Protein AF-A0A7V6DCT2-F1 (afdb_monomer_lite)

Radius of gyration: 13.92 Å; chains: 1; bounding box: 35×31×34 Å

pLDDT: mean 95.19, std 6.76, range [53.66, 98.81]

Structure (mmCIF, N/CA/C/O backbone):
data_AF-A0A7V6DCT2-F1
#
_entry.id   AF-A0A7V6DCT2-F1
#
loop_
_atom_site.group_PDB
_atom_site.id
_atom_site.type_symbol
_atom_site.label_atom_id
_atom_site.label_alt_id
_atom_site.label_comp_id
_atom_site.label_asym_id
_atom_site.label_entity_id
_atom_site.label_seq_id
_atom_site.pdbx_PDB_ins_code
_atom_site.Cartn_x
_atom_site.Cartn_y
_atom_site.Cartn_z
_atom_site.occupancy
_atom_site.B_iso_or_equiv
_atom_site.auth_seq_id
_atom_site.auth_comp_id
_atom_site.auth_asym_id
_atom_site.auth_atom_id
_atom_site.pdbx_PDB_model_num
ATOM 1 N N . MET A 1 1 ? -7.047 -21.306 -1.860 1.00 53.66 1 MET A N 1
ATOM 2 C CA . MET A 1 1 ? -6.997 -20.450 -3.066 1.00 53.66 1 MET A CA 1
ATOM 3 C C . MET A 1 1 ? -7.349 -19.044 -2.619 1.00 53.66 1 MET A C 1
ATOM 5 O O . MET A 1 1 ? -8.370 -18.901 -1.958 1.00 53.66 1 MET A O 1
ATOM 9 N N . TRP A 1 2 ? -6.477 -18.062 -2.856 1.00 63.34 2 TRP A N 1
ATOM 10 C CA . TRP A 1 2 ? -6.759 -16.657 -2.540 1.00 63.34 2 TRP A CA 1
ATOM 11 C C . TRP A 1 2 ? -8.021 -16.238 -3.304 1.00 63.34 2 TRP A C 1
ATOM 13 O O . TRP A 1 2 ? -8.109 -16.481 -4.504 1.00 63.34 2 TRP A O 1
ATOM 23 N N . ARG A 1 3 ? -9.028 -15.715 -2.603 1.00 74.06 3 ARG A N 1
ATOM 24 C CA . ARG A 1 3 ? -10.297 -15.290 -3.203 1.00 74.06 3 ARG A CA 1
ATOM 25 C C . ARG A 1 3 ? -10.494 -13.819 -2.875 1.00 74.06 3 ARG A C 1
ATOM 27 O O . ARG A 1 3 ? -10.897 -13.493 -1.766 1.00 74.06 3 ARG A O 1
ATOM 34 N N . TYR A 1 4 ? -10.184 -12.965 -3.836 1.00 87.62 4 TYR A N 1
ATOM 35 C CA . TYR A 1 4 ? -10.599 -11.569 -3.852 1.00 87.62 4 TYR A CA 1
ATOM 36 C C . TYR A 1 4 ? -11.147 -11.259 -5.250 1.00 87.62 4 TYR A C 1
ATOM 38 O O . TYR A 1 4 ? -10.765 -11.913 -6.220 1.00 87.62 4 TYR A O 1
ATOM 46 N N . SER A 1 5 ? -12.068 -10.304 -5.352 1.00 94.31 5 SER A N 1
ATOM 47 C CA . SER A 1 5 ? -12.506 -9.739 -6.629 1.00 94.31 5 SER A CA 1
ATOM 48 C C . SER A 1 5 ? -11.582 -8.577 -7.002 1.00 94.31 5 SER A C 1
ATOM 50 O O . SER A 1 5 ? -11.557 -7.573 -6.279 1.00 94.31 5 SER A O 1
ATOM 52 N N . PRO A 1 6 ? -10.821 -8.678 -8.106 1.00 94.75 6 PRO A N 1
ATOM 53 C CA . PRO A 1 6 ? -9.991 -7.572 -8.572 1.00 94.75 6 PRO A CA 1
ATOM 54 C C . PRO A 1 6 ? -10.822 -6.364 -9.030 1.00 94.75 6 PRO A C 1
ATOM 56 O O . PRO A 1 6 ? -10.384 -5.222 -8.898 1.00 94.75 6 PRO A O 1
ATOM 59 N N . GLU A 1 7 ? -12.055 -6.574 -9.494 1.00 96.62 7 GLU A N 1
ATOM 60 C CA . GLU A 1 7 ? -12.983 -5.499 -9.854 1.00 96.62 7 GLU A CA 1
ATOM 61 C C . GLU A 1 7 ? -13.358 -4.652 -8.638 1.00 96.62 7 GLU A C 1
ATOM 63 O O . GLU A 1 7 ? -13.408 -3.427 -8.739 1.00 96.62 7 GLU A O 1
ATOM 68 N N . GLN A 1 8 ? -13.566 -5.276 -7.473 1.00 97.31 8 GLN A N 1
ATOM 69 C CA . GLN A 1 8 ? -13.812 -4.541 -6.231 1.00 97.31 8 GLN A CA 1
ATOM 70 C C . GLN A 1 8 ? -12.603 -3.697 -5.815 1.00 97.31 8 GLN A C 1
ATOM 72 O O . GLN A 1 8 ? -12.793 -2.601 -5.291 1.00 97.31 8 GLN A O 1
ATOM 77 N N . LEU A 1 9 ? -11.373 -4.156 -6.083 1.00 96.88 9 LEU A N 1
ATOM 78 C CA . LEU A 1 9 ? -10.175 -3.348 -5.829 1.00 96.88 9 LEU A CA 1
ATOM 79 C C . LEU A 1 9 ? -10.139 -2.108 -6.727 1.00 96.88 9 LEU A C 1
ATOM 81 O O . LEU A 1 9 ? -9.854 -1.014 -6.247 1.00 96.88 9 LEU A O 1
ATOM 85 N N . LEU A 1 10 ? -10.465 -2.262 -8.014 1.00 97.69 10 LEU A N 1
ATOM 86 C CA . LEU A 1 10 ? -10.541 -1.143 -8.957 1.00 97.69 10 LEU A CA 1
ATOM 87 C C . LEU A 1 10 ? -11.637 -0.141 -8.569 1.00 97.69 10 LEU A C 1
ATOM 89 O O . LEU A 1 10 ? -11.396 1.062 -8.567 1.00 97.69 10 LEU A O 1
ATOM 93 N N . GLN A 1 11 ? -12.816 -0.631 -8.179 1.00 98.06 11 GLN A N 1
ATOM 94 C CA . GLN A 1 11 ? -13.911 0.219 -7.702 1.00 98.06 11 GLN A CA 1
ATOM 95 C C . GLN A 1 11 ? -13.535 0.968 -6.422 1.00 98.06 11 GLN A C 1
ATOM 97 O O . GLN A 1 11 ? -13.845 2.149 -6.286 1.00 98.06 11 GLN A O 1
ATOM 102 N N . ALA A 1 12 ? -12.860 0.303 -5.482 1.00 97.56 12 ALA A N 1
ATOM 103 C CA . ALA A 1 12 ? -12.332 0.944 -4.283 1.00 97.56 12 ALA A CA 1
ATOM 104 C C . ALA A 1 12 ? -11.310 2.032 -4.623 1.00 97.56 12 ALA A C 1
ATOM 106 O O . ALA A 1 12 ? -11.346 3.105 -4.021 1.00 97.56 12 ALA A O 1
ATOM 107 N N . ALA A 1 13 ? -10.444 1.780 -5.607 1.00 98.12 13 ALA A N 1
ATOM 108 C CA . ALA A 1 13 ? -9.431 2.735 -6.022 1.00 98.12 13 ALA A CA 1
ATOM 109 C C . ALA A 1 13 ? -10.029 4.051 -6.534 1.00 98.12 13 ALA A C 1
ATOM 111 O O . ALA A 1 13 ? -9.629 5.139 -6.107 1.00 98.12 13 ALA A O 1
ATOM 112 N N . GLU A 1 14 ? -11.038 3.942 -7.393 1.00 98.19 14 GLU A N 1
ATOM 113 C CA . GLU A 1 14 ? -11.780 5.091 -7.898 1.00 98.19 14 GLU A CA 1
ATOM 114 C C . GLU A 1 14 ? -12.590 5.760 -6.778 1.00 98.19 14 GLU A C 1
ATOM 116 O O . GLU A 1 14 ? -12.494 6.970 -6.574 1.00 98.19 14 GLU A O 1
ATOM 121 N N . ARG A 1 15 ? -13.334 4.975 -5.988 1.00 98.12 15 ARG A N 1
ATOM 122 C CA . ARG A 1 15 ? -14.232 5.486 -4.943 1.00 98.12 15 ARG A CA 1
ATOM 123 C C . ARG A 1 15 ? -13.506 6.233 -3.827 1.00 98.12 15 ARG A C 1
ATOM 125 O O . ARG A 1 15 ? -14.028 7.234 -3.341 1.00 98.12 15 ARG A O 1
ATOM 132 N N . TRP A 1 16 ? -12.383 5.710 -3.344 1.00 98.12 16 TRP A N 1
ATOM 133 C CA . TRP A 1 16 ? -11.717 6.243 -2.150 1.00 98.12 16 TRP A CA 1
ATOM 134 C C . TRP A 1 16 ? -10.577 7.200 -2.464 1.00 98.12 16 TRP A C 1
ATOM 136 O O . TRP A 1 16 ? -10.272 8.049 -1.628 1.00 98.12 16 TRP A O 1
ATOM 146 N N . TRP A 1 17 ? -9.970 7.097 -3.646 1.00 98.38 17 TRP A N 1
ATOM 147 C CA . TRP A 1 17 ? -8.795 7.900 -3.991 1.00 98.38 17 TRP A CA 1
ATOM 148 C C . TRP A 1 17 ? -8.909 8.618 -5.335 1.00 98.38 17 TRP A C 1
ATOM 150 O O . TRP A 1 17 ? -7.953 9.280 -5.735 1.00 98.38 17 TRP A O 1
ATOM 160 N N . GLY A 1 18 ? -10.040 8.503 -6.043 1.00 98.12 18 GLY A N 1
ATOM 161 C CA . GLY A 1 18 ? -10.200 9.084 -7.380 1.00 98.12 18 GLY A CA 1
ATOM 162 C C . GLY A 1 18 ? -9.157 8.566 -8.371 1.00 98.12 18 GLY A C 1
ATOM 163 O O . GLY A 1 18 ? -8.822 9.253 -9.336 1.00 98.12 18 GLY A O 1
ATOM 164 N N . TRP A 1 19 ? -8.581 7.391 -8.105 1.00 98.31 19 TRP A N 1
ATOM 165 C CA . TRP A 1 19 ? -7.447 6.873 -8.853 1.00 98.31 19 TRP A CA 1
ATOM 166 C C . TRP A 1 19 ? -7.916 5.892 -9.919 1.00 98.31 19 TRP A C 1
ATOM 168 O O . TRP A 1 19 ? -8.637 4.939 -9.628 1.00 98.31 19 TRP A O 1
ATOM 178 N N . THR A 1 20 ? -7.474 6.111 -11.157 1.00 97.81 20 THR A N 1
ATOM 179 C CA . THR A 1 20 ? -7.767 5.234 -12.295 1.00 97.81 20 THR A CA 1
ATOM 180 C C . THR A 1 20 ? -6.460 4.704 -12.884 1.00 97.81 20 THR A C 1
ATOM 182 O O . THR A 1 20 ? -5.606 5.511 -13.268 1.00 97.81 20 THR A O 1
ATOM 185 N N . PRO A 1 21 ? -6.279 3.376 -12.996 1.00 97.69 21 PRO A N 1
ATOM 186 C CA . PRO A 1 21 ? -5.083 2.808 -13.603 1.00 97.69 21 PRO A CA 1
ATOM 187 C C . PRO A 1 21 ? -5.044 3.068 -15.109 1.00 97.69 21 PRO A C 1
ATOM 189 O O . PRO A 1 21 ? -6.062 2.982 -15.799 1.00 97.69 21 PRO A O 1
ATOM 192 N N . HIS A 1 22 ? -3.847 3.264 -15.659 1.00 97.44 22 HIS A N 1
ATOM 193 C CA . HIS A 1 22 ? -3.663 3.173 -17.111 1.00 97.44 22 HIS A CA 1
ATOM 194 C C . HIS A 1 22 ? -3.803 1.706 -17.589 1.00 97.44 22 HIS A C 1
ATOM 196 O O . HIS A 1 22 ? -3.719 0.789 -16.766 1.00 97.44 22 HIS A O 1
ATOM 202 N N . PRO A 1 23 ? -3.921 1.424 -18.904 1.00 97.50 23 PRO A N 1
ATOM 203 C CA . PRO A 1 23 ? -4.259 0.085 -19.409 1.00 97.50 23 PRO A CA 1
ATOM 204 C C . PRO A 1 23 ? -3.418 -1.066 -18.831 1.00 97.50 23 PRO A C 1
ATOM 206 O O . PRO A 1 23 ? -3.971 -1.982 -18.234 1.00 97.50 23 PRO A O 1
ATOM 209 N N . ALA A 1 24 ? -2.084 -0.968 -18.868 1.00 95.88 24 ALA A N 1
ATOM 210 C CA . ALA A 1 24 ? -1.225 -2.026 -18.321 1.00 95.88 24 ALA A CA 1
ATOM 211 C C . ALA A 1 24 ? -1.295 -2.190 -16.780 1.00 95.88 24 ALA A C 1
ATOM 213 O O . ALA A 1 24 ? -1.110 -3.292 -16.274 1.00 95.88 24 ALA A O 1
ATOM 214 N N . GLN A 1 25 ? -1.582 -1.132 -16.009 1.00 97.25 25 GLN A N 1
ATOM 215 C CA . GLN A 1 25 ? -1.848 -1.257 -14.565 1.00 97.25 25 GLN A CA 1
ATOM 216 C C . GLN A 1 25 ? -3.194 -1.937 -14.315 1.00 97.25 25 GLN A C 1
ATOM 218 O O . GLN A 1 25 ? -3.338 -2.698 -13.363 1.00 97.25 25 GLN A O 1
ATOM 223 N N . ARG A 1 26 ? -4.179 -1.681 -15.178 1.00 97.38 26 ARG A N 1
ATOM 224 C CA . ARG A 1 26 ? -5.488 -2.320 -15.097 1.00 97.38 26 ARG A CA 1
ATOM 225 C C . ARG A 1 26 ? -5.386 -3.815 -15.393 1.00 97.38 26 ARG A C 1
ATOM 227 O O . ARG A 1 26 ? -5.971 -4.606 -14.665 1.00 97.38 26 ARG A O 1
ATOM 234 N N . GLU A 1 27 ? -4.626 -4.193 -16.420 1.00 95.81 27 GLU A N 1
ATOM 235 C CA . GLU A 1 27 ? -4.290 -5.595 -16.708 1.00 95.81 27 GLU A CA 1
ATOM 236 C C . GLU A 1 27 ? -3.595 -6.250 -15.514 1.00 95.81 27 GLU A C 1
ATOM 238 O O . GLU A 1 27 ? -4.015 -7.322 -15.087 1.00 95.81 27 GLU A O 1
ATOM 243 N N . TRP A 1 28 ? -2.609 -5.567 -14.913 1.00 95.00 28 TRP A N 1
ATOM 244 C CA . TRP A 1 28 ? -1.989 -6.022 -13.671 1.00 95.00 28 TRP A CA 1
ATOM 245 C C . TRP A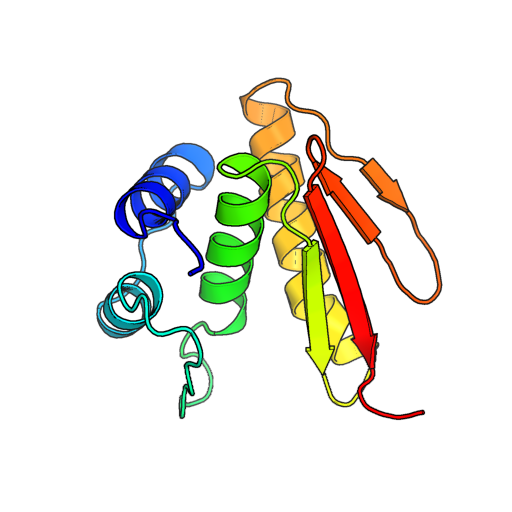 1 28 ? -3.035 -6.264 -12.583 1.00 95.00 28 TRP A C 1
ATOM 247 O O . TRP A 1 28 ? -3.086 -7.361 -12.051 1.00 95.00 28 TRP A O 1
ATOM 257 N N . MET A 1 29 ? -3.875 -5.290 -12.236 1.00 95.25 29 MET A N 1
ATOM 258 C CA . MET A 1 29 ? -4.804 -5.423 -11.104 1.00 95.25 29 MET A CA 1
ATOM 259 C C . MET A 1 29 ? -5.911 -6.457 -11.343 1.00 95.25 29 MET A C 1
ATOM 261 O O . MET A 1 29 ? -6.389 -7.052 -10.382 1.00 95.25 29 MET A O 1
ATOM 265 N N . LEU A 1 30 ? -6.306 -6.689 -12.599 1.00 95.38 30 LEU A N 1
ATOM 266 C CA . LEU A 1 30 ? -7.266 -7.737 -12.955 1.00 95.38 30 LEU A CA 1
ATOM 267 C C . LEU A 1 30 ? -6.691 -9.150 -12.936 1.00 95.38 30 LEU A C 1
ATOM 269 O O . LEU A 1 30 ? -7.453 -10.111 -12.845 1.00 95.38 30 LEU A O 1
ATOM 273 N N . ASP A 1 31 ? -5.375 -9.295 -13.039 1.00 94.06 31 ASP A N 1
ATOM 274 C CA . ASP A 1 31 ? -4.745 -10.604 -13.007 1.00 94.06 31 ASP A CA 1
ATOM 275 C C . ASP A 1 31 ? -4.828 -11.215 -11.595 1.00 94.06 31 ASP A C 1
ATOM 277 O O . ASP A 1 31 ? -4.245 -10.695 -10.636 1.00 94.06 31 ASP A O 1
ATOM 281 N N . THR A 1 32 ? -5.547 -12.338 -11.494 1.00 92.06 32 THR A N 1
ATOM 282 C CA . THR A 1 32 ? -5.777 -13.111 -10.266 1.00 92.06 32 THR A CA 1
ATOM 283 C C . THR A 1 32 ? -4.810 -14.282 -10.081 1.00 92.06 32 THR A C 1
ATOM 285 O O . THR A 1 32 ? -5.021 -15.116 -9.193 1.00 92.06 32 THR A O 1
ATOM 288 N N . HIS A 1 33 ? -3.775 -14.419 -10.915 1.00 93.00 33 HIS A N 1
ATOM 289 C CA . HIS A 1 33 ? -2.767 -15.454 -10.706 1.00 93.00 33 HIS A CA 1
ATOM 290 C C . HIS A 1 33 ? -2.046 -15.234 -9.363 1.00 93.00 33 HIS A C 1
ATOM 292 O O . HIS A 1 33 ? -1.742 -14.101 -8.987 1.00 93.00 33 HIS A O 1
ATOM 298 N N . PRO A 1 34 ? -1.732 -16.311 -8.620 1.00 89.88 34 PRO A N 1
ATOM 299 C CA . PRO A 1 34 ? -1.149 -16.203 -7.281 1.00 89.88 34 PRO A CA 1
ATOM 300 C C . PRO A 1 34 ? 0.283 -15.652 -7.281 1.00 89.88 34 PRO A C 1
ATOM 302 O O . PRO A 1 34 ? 0.772 -15.214 -6.243 1.00 89.88 34 PRO A O 1
ATOM 305 N N . VAL A 1 35 ? 0.966 -15.705 -8.426 1.00 94.25 35 VAL A N 1
ATOM 306 C CA . VAL A 1 35 ? 2.316 -15.177 -8.617 1.00 94.25 35 VAL A CA 1
ATOM 307 C C . VAL A 1 35 ? 2.316 -14.355 -9.895 1.00 94.25 35 VAL A C 1
ATOM 309 O O . VAL A 1 35 ? 1.986 -14.868 -10.961 1.00 94.25 35 VAL A O 1
ATOM 312 N N . LYS A 1 36 ? 2.709 -13.088 -9.774 1.00 93.69 36 LYS A N 1
ATOM 313 C CA . LYS A 1 36 ? 2.741 -12.117 -10.869 1.00 93.69 36 LYS A CA 1
ATOM 314 C C . LYS A 1 36 ? 4.118 -11.477 -10.933 1.00 93.69 36 LYS A C 1
ATOM 316 O O . LYS A 1 36 ? 4.689 -11.122 -9.902 1.00 93.69 36 LYS A O 1
ATOM 321 N N . VAL A 1 37 ? 4.648 -11.318 -12.143 1.00 95.56 37 VAL A N 1
ATOM 322 C CA . VAL A 1 37 ? 5.958 -10.700 -12.381 1.00 95.56 37 VAL A CA 1
ATOM 323 C C . VAL A 1 37 ? 5.796 -9.571 -13.387 1.00 95.56 37 VAL A C 1
ATOM 325 O O . VAL A 1 37 ? 5.374 -9.789 -14.517 1.00 95.56 37 VAL A O 1
ATOM 328 N N . ALA A 1 38 ? 6.155 -8.360 -12.971 1.00 92.31 38 ALA A N 1
ATOM 329 C CA . ALA A 1 38 ? 6.072 -7.158 -13.791 1.00 92.31 38 ALA A CA 1
ATOM 330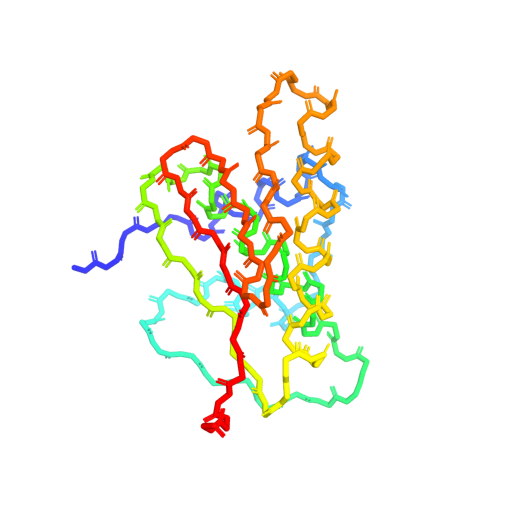 C C . ALA A 1 38 ? 7.472 -6.692 -14.222 1.00 92.31 38 ALA A C 1
ATOM 332 O O . ALA A 1 38 ? 8.258 -6.198 -13.411 1.00 92.31 38 ALA A O 1
ATOM 333 N N . ALA A 1 39 ? 7.769 -6.796 -15.519 1.00 94.50 39 ALA A N 1
ATOM 334 C CA . ALA A 1 39 ? 8.972 -6.237 -16.135 1.00 94.50 39 ALA A CA 1
ATOM 335 C C . ALA A 1 39 ? 8.664 -4.853 -16.730 1.00 94.50 39 ALA A C 1
ATOM 337 O O . ALA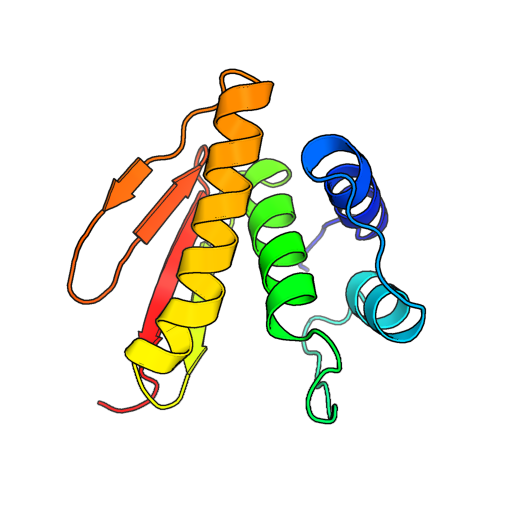 A 1 39 ? 8.388 -4.711 -17.919 1.00 94.50 39 ALA A O 1
ATOM 338 N N . CYS A 1 40 ? 8.669 -3.815 -15.888 1.00 93.38 40 CYS A N 1
ATOM 339 C CA . CYS A 1 40 ? 8.207 -2.479 -16.283 1.00 93.38 40 CYS A CA 1
ATOM 340 C C . CYS A 1 40 ? 9.288 -1.403 -16.132 1.00 93.38 40 CYS A C 1
ATOM 342 O O . CYS A 1 40 ? 10.005 -1.354 -15.126 1.00 93.38 40 CYS A O 1
ATOM 344 N N . GLY A 1 41 ? 9.323 -0.459 -17.076 1.00 94.62 41 GLY A N 1
ATOM 345 C CA . GLY A 1 41 ? 10.266 0.661 -17.090 1.00 94.62 41 GLY A CA 1
ATOM 346 C C . GLY A 1 41 ? 10.099 1.676 -15.948 1.00 94.62 41 GLY A C 1
ATOM 347 O O . GLY A 1 41 ? 9.199 1.599 -15.099 1.00 94.62 41 GLY A O 1
ATOM 348 N N . ARG A 1 42 ? 10.996 2.669 -15.916 1.00 94.62 42 ARG A N 1
ATOM 349 C CA . ARG A 1 42 ? 10.861 3.849 -15.041 1.00 94.62 42 ARG A CA 1
ATOM 350 C C . ARG A 1 42 ? 9.588 4.618 -15.413 1.00 94.62 42 ARG A C 1
ATOM 352 O O . ARG A 1 42 ? 9.232 4.669 -16.582 1.00 94.62 42 ARG A O 1
ATOM 359 N N . ARG A 1 43 ? 8.938 5.243 -14.423 1.00 93.88 43 ARG A N 1
ATOM 360 C CA . ARG A 1 43 ? 7.690 6.027 -14.582 1.00 93.88 43 ARG A CA 1
ATOM 361 C C . ARG A 1 43 ? 6.448 5.237 -15.024 1.00 93.88 43 ARG A C 1
ATOM 363 O O . ARG A 1 43 ? 5.427 5.840 -15.301 1.00 93.88 43 ARG A O 1
ATOM 370 N N . TRP A 1 44 ? 6.492 3.905 -14.982 1.00 96.75 44 TRP A N 1
ATOM 371 C CA . TRP A 1 44 ? 5.304 3.065 -15.192 1.00 96.75 44 TRP A CA 1
ATOM 372 C C . TRP A 1 44 ? 4.251 3.190 -14.070 1.00 96.75 44 TRP A C 1
ATOM 374 O O . TRP A 1 44 ? 3.118 2.782 -14.241 1.00 96.75 44 TRP A O 1
ATOM 384 N N . GLY A 1 45 ? 4.601 3.724 -12.892 1.00 96.25 45 GLY A N 1
ATOM 385 C CA . GLY A 1 45 ? 3.656 3.836 -11.768 1.00 96.25 45 GLY A CA 1
ATOM 386 C C . GLY A 1 45 ? 3.503 2.555 -10.934 1.00 96.25 45 GLY A C 1
ATOM 387 O O . GLY A 1 45 ? 2.443 2.298 -10.371 1.00 96.25 45 GLY A O 1
ATOM 388 N N . LYS A 1 46 ? 4.576 1.754 -10.829 1.00 95.75 46 LYS A N 1
ATOM 389 C CA . LYS A 1 46 ? 4.599 0.500 -10.047 1.00 95.75 46 LYS A CA 1
ATOM 390 C C . LYS A 1 46 ? 4.250 0.738 -8.578 1.00 95.75 46 LYS A C 1
ATOM 392 O O . LYS A 1 46 ? 3.413 0.047 -8.023 1.00 95.75 46 LYS A O 1
ATOM 397 N N . THR A 1 47 ? 4.888 1.737 -7.969 1.00 96.75 47 THR A N 1
ATOM 398 C CA . THR A 1 47 ? 4.662 2.085 -6.563 1.00 96.75 47 THR A CA 1
ATOM 399 C C . THR A 1 47 ? 3.213 2.481 -6.314 1.00 96.75 47 THR A C 1
ATOM 401 O O . THR A 1 47 ? 2.619 1.997 -5.363 1.00 96.75 47 THR A O 1
ATOM 404 N N . GLU A 1 48 ? 2.647 3.323 -7.182 1.00 97.69 48 GLU A N 1
ATOM 405 C CA . GLU A 1 48 ? 1.289 3.840 -7.007 1.00 97.69 48 GLU A CA 1
ATOM 406 C C . GLU A 1 48 ? 0.245 2.728 -7.136 1.00 97.69 48 GLU A C 1
ATOM 408 O O . GLU A 1 48 ? -0.552 2.523 -6.226 1.00 97.69 48 GLU A O 1
ATOM 413 N N . SER A 1 49 ? 0.301 1.958 -8.227 1.00 97.19 49 SER A N 1
ATOM 414 C CA . SER A 1 49 ? -0.632 0.847 -8.460 1.00 97.19 49 SER A CA 1
ATOM 415 C C . SER A 1 49 ? -0.578 -0.211 -7.355 1.00 97.19 49 SER A C 1
ATOM 417 O O . SER A 1 49 ? -1.624 -0.643 -6.876 1.00 97.19 49 SER A O 1
ATOM 419 N N . LEU A 1 50 ? 0.620 -0.579 -6.886 1.00 97.56 50 LEU A N 1
ATOM 420 C CA . LEU A 1 50 ? 0.761 -1.526 -5.779 1.00 97.56 50 LEU A CA 1
ATOM 421 C C . LEU A 1 50 ? 0.306 -0.945 -4.437 1.00 97.56 50 LEU A C 1
ATOM 423 O O . LEU A 1 50 ? -0.244 -1.688 -3.630 1.00 97.56 50 LEU A O 1
ATOM 427 N N . ALA A 1 51 ? 0.516 0.347 -4.170 1.00 98.62 51 ALA A N 1
ATOM 428 C CA . ALA A 1 51 ? 0.038 0.977 -2.938 1.00 98.62 51 ALA A CA 1
ATOM 429 C C . ALA A 1 51 ? -1.498 1.003 -2.884 1.00 98.62 51 ALA A C 1
ATOM 431 O O . ALA A 1 51 ? -2.082 0.665 -1.854 1.00 98.62 51 ALA A O 1
ATOM 432 N N . VAL A 1 52 ? -2.145 1.322 -4.009 1.00 98.62 52 VAL A N 1
ATOM 433 C CA . VAL A 1 52 ? -3.605 1.269 -4.172 1.00 98.62 52 VAL A CA 1
ATOM 434 C C . VAL A 1 52 ? -4.132 -0.151 -3.967 1.00 98.62 52 VAL A C 1
ATOM 436 O O . VAL A 1 52 ? -5.043 -0.352 -3.166 1.00 98.62 52 VAL A O 1
ATOM 439 N N . GLU A 1 53 ? -3.540 -1.143 -4.638 1.00 97.44 53 GLU A N 1
ATOM 440 C CA . GLU A 1 53 ? -3.920 -2.555 -4.498 1.00 97.44 53 GLU A CA 1
ATOM 441 C C . GLU A 1 53 ? -3.751 -3.036 -3.044 1.00 97.44 53 GLU A C 1
ATOM 443 O O . GLU A 1 53 ? -4.677 -3.608 -2.468 1.00 97.44 53 GLU A O 1
ATOM 448 N N . THR A 1 54 ? -2.615 -2.714 -2.413 1.00 98.12 54 THR A N 1
ATOM 449 C CA . THR A 1 54 ? -2.298 -3.075 -1.019 1.00 98.12 54 THR A CA 1
ATOM 450 C C . THR A 1 54 ? -3.300 -2.462 -0.037 1.00 98.12 54 THR A C 1
ATOM 452 O O . THR A 1 54 ? -3.801 -3.158 0.853 1.00 98.12 54 THR A O 1
ATOM 455 N N . ALA A 1 55 ? -3.611 -1.170 -0.188 1.00 98.44 55 ALA A N 1
ATOM 456 C CA . ALA A 1 55 ? -4.570 -0.468 0.660 1.00 98.44 55 ALA A CA 1
ATOM 457 C C . ALA A 1 55 ? -5.991 -1.022 0.476 1.00 98.44 55 ALA A C 1
ATOM 459 O O . ALA A 1 55 ? -6.657 -1.343 1.463 1.00 98.44 55 ALA A O 1
ATOM 460 N N . ALA A 1 56 ? -6.440 -1.194 -0.772 1.00 98.00 56 ALA A N 1
ATOM 461 C CA . ALA A 1 56 ? -7.772 -1.707 -1.080 1.00 98.00 56 ALA A CA 1
ATOM 462 C C . ALA A 1 56 ? -7.965 -3.130 -0.543 1.00 98.00 56 ALA A C 1
ATOM 464 O O . ALA A 1 56 ? -8.992 -3.410 0.075 1.00 98.00 56 ALA A O 1
ATOM 465 N N . LEU A 1 57 ? -6.963 -4.002 -0.699 1.00 97.12 57 LEU A N 1
ATOM 466 C CA . LEU A 1 57 ? -6.984 -5.352 -0.136 1.00 97.12 57 LEU A CA 1
ATOM 467 C C . LEU A 1 57 ? -7.123 -5.330 1.388 1.00 97.12 57 LEU A C 1
ATOM 469 O O . LEU A 1 57 ? -7.958 -6.049 1.930 1.00 97.12 57 LEU A O 1
ATOM 473 N N . ALA A 1 58 ? -6.343 -4.492 2.077 1.00 97.56 58 ALA A N 1
ATOM 474 C CA . ALA A 1 58 ? -6.380 -4.409 3.536 1.00 97.56 58 ALA A CA 1
ATOM 475 C C . ALA A 1 58 ? -7.743 -3.950 4.078 1.00 97.56 58 ALA A C 1
ATOM 477 O O . ALA A 1 58 ? -8.156 -4.429 5.135 1.00 97.56 58 ALA A O 1
ATOM 478 N N . ILE A 1 59 ? -8.424 -3.051 3.359 1.00 97.56 59 ILE A N 1
ATOM 479 C CA . ILE A 1 59 ? -9.745 -2.528 3.729 1.00 97.56 59 ILE A CA 1
ATOM 480 C C . ILE A 1 59 ? -10.856 -3.535 3.398 1.00 97.56 59 ILE A C 1
ATOM 482 O O . ILE A 1 59 ? -11.713 -3.798 4.237 1.00 97.56 59 ILE A O 1
ATOM 486 N N . LEU A 1 60 ? -10.868 -4.074 2.175 1.00 96.62 60 LEU A N 1
ATOM 487 C CA . LEU A 1 60 ? -11.973 -4.897 1.667 1.00 96.62 60 LEU A CA 1
ATOM 488 C C . LEU A 1 60 ? -11.951 -6.336 2.189 1.00 96.62 60 LEU A C 1
ATOM 490 O O . LEU A 1 60 ? -12.998 -6.980 2.235 1.00 96.62 60 LEU A O 1
ATOM 494 N N . TYR A 1 61 ? -10.780 -6.838 2.582 1.00 94.81 61 TYR A N 1
ATOM 495 C CA . TYR A 1 61 ? -10.595 -8.222 3.009 1.00 94.81 61 TYR A CA 1
ATOM 496 C C . TYR A 1 61 ? -9.917 -8.266 4.383 1.00 94.81 61 TYR A C 1
ATOM 498 O O . TYR A 1 61 ? -8.696 -8.404 4.464 1.00 94.81 61 TYR A O 1
ATOM 506 N N . PRO A 1 62 ? -10.685 -8.148 5.482 1.00 91.00 62 PRO A N 1
ATOM 507 C CA . PRO A 1 62 ? -10.136 -8.213 6.831 1.00 91.00 62 PRO A CA 1
ATOM 508 C C . PRO A 1 62 ? -9.329 -9.494 7.076 1.00 91.00 62 PRO A C 1
ATOM 510 O O . PRO A 1 62 ? -9.721 -10.588 6.667 1.00 91.00 62 PRO A O 1
ATOM 513 N N . GLY A 1 63 ? -8.196 -9.354 7.763 1.00 94.12 63 GLY A N 1
ATOM 514 C CA . GLY A 1 63 ? -7.326 -10.474 8.128 1.00 94.12 63 GLY A CA 1
ATOM 515 C C . GLY A 1 63 ? -6.200 -10.756 7.131 1.00 94.12 63 GLY A C 1
ATOM 516 O O . GLY A 1 63 ? -5.390 -11.658 7.371 1.00 94.12 63 GLY A O 1
ATOM 517 N N . VAL A 1 64 ? -6.090 -9.991 6.035 1.00 94.81 64 VAL A N 1
ATOM 518 C CA . VAL A 1 64 ? -4.954 -10.127 5.113 1.00 94.81 64 VAL A CA 1
ATOM 519 C C . VAL A 1 64 ? -3.660 -9.629 5.753 1.00 94.81 64 VAL A C 1
ATOM 521 O O . VAL A 1 64 ? -3.612 -8.598 6.424 1.00 94.81 64 VAL A O 1
ATOM 524 N N . ARG A 1 65 ? -2.572 -10.363 5.513 1.00 96.88 65 ARG A N 1
ATOM 525 C CA . ARG A 1 65 ? -1.222 -9.974 5.928 1.00 96.88 65 ARG A CA 1
ATOM 526 C C . ARG A 1 65 ? -0.366 -9.744 4.700 1.00 96.88 65 ARG A C 1
ATOM 528 O O . ARG A 1 65 ? -0.217 -10.643 3.876 1.00 96.88 65 ARG A O 1
ATOM 535 N N . GLN A 1 66 ? 0.196 -8.551 4.600 1.00 97.81 66 GLN A N 1
ATOM 536 C CA . GLN A 1 66 ? 0.954 -8.099 3.443 1.00 97.81 66 GLN A CA 1
ATOM 537 C C . GLN A 1 66 ? 2.357 -7.683 3.885 1.00 97.81 66 GLN A C 1
ATOM 539 O O . GLN A 1 66 ? 2.528 -6.958 4.869 1.00 97.81 66 GLN A O 1
ATOM 544 N N . VAL A 1 67 ? 3.374 -8.153 3.164 1.00 98.12 67 VAL A N 1
ATOM 545 C CA . VAL A 1 67 ? 4.772 -7.796 3.420 1.00 98.12 67 VAL A CA 1
ATOM 546 C C . VAL A 1 67 ? 5.338 -7.127 2.180 1.00 98.12 67 VAL A C 1
ATOM 548 O O . VAL A 1 67 ? 5.389 -7.721 1.108 1.00 98.12 67 VAL A O 1
ATOM 551 N N . ILE A 1 68 ? 5.790 -5.893 2.351 1.00 98.19 68 ILE A N 1
ATOM 552 C CA . ILE A 1 68 ? 6.498 -5.119 1.343 1.00 98.19 68 ILE A CA 1
ATOM 553 C C . ILE A 1 68 ? 7.983 -5.382 1.551 1.00 98.19 68 ILE A C 1
ATOM 555 O O . ILE A 1 68 ? 8.529 -5.087 2.617 1.00 98.19 68 ILE A O 1
ATOM 559 N N . VAL A 1 69 ? 8.631 -5.955 0.541 1.00 97.50 69 VAL A N 1
ATOM 560 C CA . VAL A 1 69 ? 10.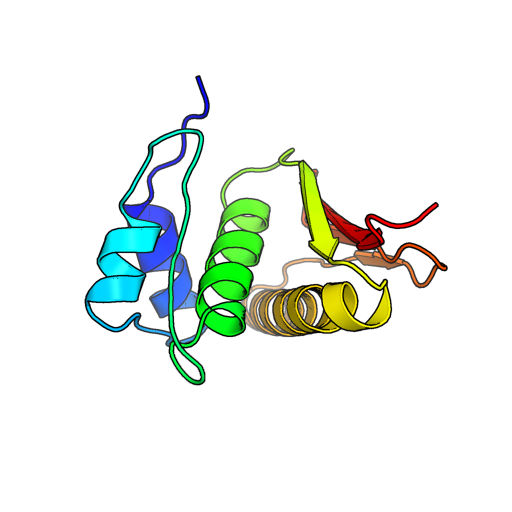045 -6.329 0.597 1.00 97.50 69 VAL A CA 1
ATOM 561 C C . VAL A 1 69 ? 10.803 -5.630 -0.521 1.00 97.50 69 VAL A C 1
ATOM 563 O O . VAL A 1 69 ? 10.361 -5.614 -1.667 1.00 97.50 69 VAL A O 1
ATOM 566 N N . ALA A 1 70 ? 11.964 -5.077 -0.187 1.00 96.44 70 ALA A N 1
ATOM 567 C CA . ALA A 1 70 ? 12.911 -4.505 -1.139 1.00 96.44 70 ALA A CA 1
ATOM 568 C C . ALA A 1 70 ? 14.355 -4.808 -0.690 1.00 96.44 70 ALA A C 1
ATOM 570 O O . ALA A 1 70 ? 14.546 -5.266 0.441 1.00 96.44 70 ALA A O 1
ATOM 571 N N . PRO A 1 71 ? 15.384 -4.576 -1.530 1.00 96.38 71 PRO A N 1
ATOM 572 C CA . PRO A 1 71 ? 16.776 -4.780 -1.124 1.00 96.38 71 PRO A CA 1
ATOM 573 C C . PRO A 1 71 ? 17.134 -4.054 0.179 1.00 96.38 71 PRO A C 1
ATOM 575 O O . PRO A 1 71 ? 17.705 -4.670 1.078 1.00 96.38 71 PRO A O 1
ATOM 578 N N . THR A 1 72 ? 16.724 -2.788 0.325 1.00 96.12 72 THR A N 1
ATOM 579 C CA . THR A 1 72 ? 16.871 -2.022 1.573 1.00 96.12 72 THR A CA 1
ATOM 580 C C . THR A 1 72 ? 15.523 -1.688 2.209 1.00 96.12 72 THR A C 1
ATOM 582 O O . THR A 1 72 ? 14.491 -1.614 1.538 1.00 96.12 72 THR A O 1
ATOM 585 N N . LEU A 1 73 ? 15.528 -1.445 3.524 1.00 95.56 73 LEU A N 1
ATOM 586 C CA . LEU A 1 73 ? 14.330 -1.011 4.243 1.00 95.56 73 LEU A CA 1
ATOM 587 C C . LEU A 1 73 ? 13.811 0.332 3.716 1.00 95.56 73 LEU A C 1
ATOM 589 O O . LEU A 1 73 ? 12.605 0.491 3.560 1.00 95.56 73 LEU A O 1
ATOM 593 N N . ASP A 1 74 ? 14.702 1.273 3.404 1.00 95.56 74 ASP A N 1
ATOM 594 C CA . ASP A 1 74 ? 14.303 2.585 2.887 1.00 95.56 74 ASP A CA 1
ATOM 595 C C . ASP A 1 74 ? 13.607 2.476 1.527 1.00 95.56 74 ASP A C 1
ATOM 597 O O . ASP A 1 74 ? 12.637 3.181 1.271 1.00 95.56 74 ASP A O 1
ATOM 601 N N . GLN A 1 75 ? 14.008 1.524 0.678 1.00 96.06 75 GLN A N 1
ATOM 602 C CA . GLN A 1 75 ? 13.285 1.240 -0.564 1.00 96.06 75 GLN A CA 1
ATOM 603 C C . GLN A 1 75 ? 11.894 0.651 -0.302 1.00 96.06 75 GLN A C 1
ATOM 605 O O . GLN A 1 75 ? 10.932 1.032 -0.968 1.00 96.06 75 GLN A O 1
ATOM 610 N N . ALA A 1 76 ? 11.764 -0.256 0.672 1.00 97.44 76 ALA A N 1
ATOM 611 C CA . ALA A 1 76 ? 10.470 -0.827 1.047 1.00 97.44 76 ALA A CA 1
ATOM 612 C C . ALA A 1 76 ? 9.537 0.232 1.662 1.00 97.44 76 ALA A C 1
ATOM 614 O O . ALA A 1 76 ? 8.322 0.190 1.449 1.00 97.44 76 ALA A O 1
ATOM 615 N N . ARG A 1 77 ? 10.101 1.210 2.386 1.00 97.00 77 ARG A N 1
ATOM 616 C CA . ARG A 1 77 ? 9.356 2.324 2.986 1.00 97.00 77 ARG A CA 1
ATOM 617 C C . ARG A 1 77 ? 8.630 3.178 1.956 1.00 97.00 77 ARG A C 1
ATOM 619 O O . ARG A 1 77 ? 7.517 3.585 2.243 1.00 97.00 77 ARG A O 1
ATOM 626 N N . ILE A 1 78 ? 9.164 3.343 0.744 1.00 97.75 78 ILE A N 1
ATOM 627 C CA . ILE A 1 78 ? 8.522 4.147 -0.312 1.00 97.75 78 ILE A CA 1
ATOM 628 C C . ILE A 1 78 ? 7.087 3.670 -0.603 1.00 97.75 78 ILE A C 1
ATOM 630 O O . ILE A 1 78 ? 6.153 4.467 -0.640 1.00 97.75 78 ILE A O 1
ATOM 634 N N . LEU A 1 79 ? 6.886 2.362 -0.801 1.00 98.25 79 LEU A N 1
ATOM 635 C CA . LEU A 1 79 ? 5.551 1.807 -1.066 1.00 98.25 79 LEU A CA 1
ATOM 636 C C . LEU A 1 79 ? 4.703 1.768 0.210 1.00 98.25 79 LEU A C 1
ATOM 638 O O . LEU A 1 79 ? 3.504 2.042 0.171 1.00 98.25 79 LEU A O 1
ATOM 642 N N . PHE A 1 80 ? 5.327 1.460 1.348 1.00 98.56 80 PHE A N 1
ATOM 643 C CA . PHE A 1 80 ? 4.656 1.407 2.644 1.00 98.56 80 PHE A CA 1
ATOM 644 C C . PHE A 1 80 ? 4.071 2.765 3.054 1.00 98.56 80 PHE A C 1
ATOM 646 O O . PHE A 1 80 ? 2.915 2.832 3.462 1.00 98.56 80 PHE A O 1
ATOM 653 N N . GLU A 1 81 ? 4.840 3.843 2.921 1.00 98.38 81 GLU A N 1
ATOM 654 C CA . GLU A 1 81 ? 4.415 5.209 3.234 1.00 98.38 81 GLU A CA 1
ATOM 655 C C . GLU A 1 81 ? 3.315 5.657 2.281 1.00 98.38 81 GLU A C 1
ATOM 657 O O . GLU A 1 81 ? 2.283 6.143 2.738 1.00 98.38 81 GLU A O 1
ATOM 662 N N . ARG A 1 82 ? 3.448 5.365 0.981 1.00 98.75 82 ARG A N 1
ATOM 663 C CA . ARG A 1 82 ? 2.372 5.655 0.028 1.00 98.75 82 ARG A CA 1
ATOM 664 C C . ARG A 1 82 ? 1.076 4.914 0.371 1.00 98.75 82 ARG A C 1
ATOM 666 O O . ARG A 1 82 ? -0.008 5.483 0.300 1.00 98.75 82 ARG A O 1
ATOM 673 N N . THR A 1 83 ? 1.181 3.659 0.804 1.00 98.81 83 THR A N 1
ATOM 674 C CA . THR A 1 83 ? 0.030 2.878 1.289 1.00 98.81 83 THR A CA 1
ATOM 675 C C . THR A 1 83 ? -0.566 3.502 2.554 1.00 98.81 83 THR A C 1
ATOM 677 O O . THR A 1 83 ? -1.785 3.588 2.682 1.00 98.81 83 THR A O 1
ATOM 680 N N . HIS A 1 84 ? 0.271 3.973 3.484 1.00 98.69 84 HIS A N 1
ATOM 681 C CA . HIS A 1 84 ? -0.174 4.662 4.695 1.00 98.69 84 HIS A CA 1
ATOM 682 C C . HIS A 1 84 ? -0.961 5.936 4.371 1.00 98.69 84 HIS A C 1
ATOM 684 O O . HIS A 1 84 ? -2.038 6.128 4.927 1.00 98.69 84 HIS A O 1
ATOM 690 N N . GLU A 1 85 ? -0.474 6.765 3.447 1.00 98.62 85 GLU A N 1
ATOM 691 C CA . GLU A 1 85 ? -1.166 7.978 2.995 1.00 98.62 85 GLU A CA 1
ATOM 692 C C . GLU A 1 85 ? -2.564 7.670 2.445 1.00 98.62 85 GLU A C 1
ATOM 694 O O . GLU A 1 85 ? -3.535 8.331 2.815 1.00 98.62 85 GLU A O 1
ATOM 699 N N . LEU A 1 86 ? -2.686 6.633 1.609 1.00 98.81 86 LEU A N 1
ATOM 700 C CA . LEU A 1 86 ? -3.970 6.189 1.060 1.00 98.81 86 LEU A CA 1
ATOM 701 C C . LEU A 1 86 ? -4.924 5.715 2.165 1.00 98.81 86 LEU A C 1
ATOM 703 O O . LEU A 1 86 ? -6.104 6.074 2.171 1.00 98.81 86 LEU A O 1
ATOM 707 N N . LEU A 1 87 ? -4.417 4.947 3.131 1.00 98.69 87 LEU A N 1
ATOM 708 C CA . LEU A 1 87 ? -5.207 4.487 4.271 1.00 98.69 87 LEU A CA 1
ATOM 709 C C . LEU A 1 87 ? -5.655 5.649 5.169 1.00 98.69 87 LEU A C 1
ATOM 711 O O . LEU A 1 87 ? -6.802 5.655 5.610 1.00 98.69 87 LEU A O 1
ATOM 715 N N . LEU A 1 88 ? -4.801 6.648 5.410 1.00 98.56 88 LEU A N 1
ATOM 716 C CA . LEU A 1 88 ? -5.171 7.852 6.161 1.00 98.56 88 LEU A CA 1
ATOM 717 C C . LEU A 1 88 ? -6.240 8.671 5.431 1.00 98.56 88 LEU A C 1
ATOM 719 O O . LEU A 1 88 ? -7.197 9.114 6.064 1.00 98.56 88 LEU A O 1
ATOM 723 N N . ALA A 1 89 ? -6.117 8.834 4.111 1.00 98.50 89 ALA A N 1
ATOM 724 C CA . ALA A 1 89 ? -7.126 9.514 3.301 1.00 98.50 89 ALA A CA 1
ATOM 725 C C . ALA A 1 89 ? -8.485 8.796 3.375 1.00 98.50 89 ALA A C 1
ATOM 727 O O . ALA A 1 89 ? -9.514 9.426 3.623 1.00 98.50 89 ALA A O 1
ATOM 728 N N . TRP A 1 90 ? -8.483 7.465 3.247 1.00 98.56 90 TRP A N 1
ATOM 729 C CA . TRP A 1 90 ? -9.685 6.646 3.407 1.00 98.56 90 TRP A CA 1
ATOM 730 C C . TRP A 1 90 ? -10.291 6.778 4.811 1.00 98.56 90 TRP A C 1
ATOM 732 O O . TRP A 1 90 ? -11.500 6.974 4.944 1.00 98.56 90 TRP A O 1
ATOM 742 N N . ALA A 1 91 ? -9.467 6.708 5.858 1.00 98.06 91 ALA A N 1
ATOM 743 C CA . ALA A 1 91 ? -9.909 6.839 7.243 1.00 98.06 91 ALA A CA 1
ATOM 744 C C . ALA A 1 91 ? -10.560 8.202 7.501 1.00 98.06 91 ALA A C 1
ATOM 746 O O . ALA A 1 91 ? -11.653 8.262 8.064 1.00 98.06 91 ALA A O 1
ATOM 747 N N . GLY A 1 92 ? -9.945 9.282 7.011 1.00 97.94 92 GLY A N 1
ATOM 748 C CA . GLY A 1 92 ? -10.496 10.633 7.106 1.00 97.94 92 GLY A CA 1
ATOM 749 C C . GLY A 1 92 ? -11.843 10.788 6.393 1.00 97.94 92 GLY A C 1
ATOM 750 O O . GLY A 1 92 ? -12.725 11.469 6.906 1.00 97.94 92 GLY A O 1
ATOM 751 N N . ALA A 1 93 ? -12.033 10.123 5.250 1.00 97.25 93 ALA A N 1
ATOM 752 C CA . ALA A 1 93 ? -13.275 10.195 4.476 1.00 97.25 93 ALA A CA 1
ATOM 753 C C . ALA A 1 93 ? -14.408 9.300 5.014 1.00 97.25 93 ALA A C 1
ATOM 755 O O . ALA A 1 93 ? -15.579 9.567 4.749 1.00 97.25 93 ALA A O 1
ATOM 756 N N . THR A 1 94 ? -14.083 8.221 5.730 1.00 97.31 94 THR A N 1
ATOM 757 C CA . THR A 1 94 ? -15.056 7.179 6.116 1.00 97.31 94 THR A CA 1
ATOM 758 C C . THR A 1 94 ? -15.274 7.043 7.621 1.00 97.31 94 THR A C 1
ATOM 760 O O . THR A 1 94 ? -16.187 6.332 8.036 1.00 97.31 94 THR A O 1
ATOM 763 N N . GLY A 1 95 ? -14.442 7.683 8.446 1.00 96.62 95 GLY A N 1
ATOM 764 C CA . GLY A 1 95 ? -14.387 7.425 9.888 1.00 96.62 95 GLY A CA 1
ATOM 765 C C . GLY A 1 95 ? -13.707 6.097 10.244 1.00 96.62 95 GLY A C 1
ATOM 766 O O . GLY A 1 95 ? -13.789 5.653 11.390 1.00 96.62 95 GLY A O 1
ATOM 767 N N . GLY A 1 96 ? -13.050 5.446 9.276 1.00 95.62 96 GLY A N 1
ATOM 768 C CA . GLY A 1 96 ? -12.251 4.244 9.497 1.00 95.62 96 GLY A CA 1
ATOM 769 C C . GLY A 1 96 ? -11.065 4.490 10.434 1.00 95.62 96 GLY A C 1
ATOM 770 O O . GLY A 1 96 ? -10.649 5.622 10.669 1.00 95.62 96 GLY A O 1
ATOM 771 N N . GLN A 1 97 ? -10.494 3.412 10.973 1.00 96.38 97 GLN A N 1
ATOM 772 C CA . GLN A 1 97 ? -9.338 3.486 11.867 1.00 96.38 97 GLN A CA 1
ATOM 773 C C . GLN A 1 97 ? -8.111 2.833 11.239 1.00 96.38 97 GLN A C 1
ATOM 775 O O . GLN A 1 97 ? -8.168 1.704 10.749 1.00 96.38 97 GLN A O 1
ATOM 780 N N . VAL A 1 98 ? -6.987 3.545 11.312 1.00 98.00 98 VAL A N 1
ATOM 781 C CA . VAL A 1 98 ? -5.671 3.079 10.870 1.00 98.00 98 VAL A CA 1
ATOM 782 C C . VAL A 1 98 ? -4.722 3.204 12.047 1.00 98.00 98 VAL A C 1
ATOM 784 O O . VAL A 1 98 ? -4.577 4.277 12.629 1.00 98.00 98 VAL A O 1
ATOM 787 N N . GLN A 1 99 ? -4.066 2.108 12.410 1.00 97.81 99 GLN A N 1
ATOM 788 C CA . GLN A 1 99 ? -3.032 2.119 13.438 1.00 97.81 99 GLN A CA 1
ATOM 789 C C . GLN A 1 99 ? -1.667 2.063 12.772 1.00 97.81 99 GLN A C 1
ATOM 791 O O . GLN A 1 99 ? -1.380 1.140 12.009 1.00 97.81 99 GLN A O 1
ATOM 796 N N . TYR A 1 100 ? -0.806 3.016 13.109 1.00 97.62 100 TYR A N 1
ATOM 797 C CA . TYR A 1 100 ? 0.584 3.033 12.677 1.00 97.62 100 TYR A CA 1
ATOM 798 C C . TYR A 1 100 ? 1.509 2.722 13.852 1.00 97.62 100 TYR A C 1
ATOM 800 O O . TYR A 1 100 ? 1.414 3.333 14.917 1.00 97.62 100 TYR A O 1
ATOM 808 N N . ARG A 1 101 ? 2.437 1.781 13.654 1.00 96.81 101 ARG A N 1
ATOM 809 C CA . ARG A 1 101 ? 3.480 1.464 14.633 1.00 96.81 101 ARG A CA 1
ATOM 810 C C . ARG A 1 101 ? 4.858 1.735 14.041 1.00 96.81 101 ARG A C 1
ATOM 812 O O . ARG A 1 101 ? 5.374 0.935 13.254 1.00 96.81 101 ARG A O 1
ATOM 819 N N . ALA A 1 102 ? 5.468 2.832 14.484 1.00 91.94 102 ALA A N 1
ATOM 820 C CA . ALA A 1 102 ? 6.846 3.183 14.169 1.00 91.94 102 ALA A CA 1
ATOM 821 C C . ALA A 1 102 ? 7.811 2.226 14.887 1.00 91.94 102 ALA A C 1
ATOM 823 O O . ALA A 1 102 ? 8.006 2.290 16.097 1.00 91.94 102 ALA A O 1
ATOM 824 N N . THR A 1 103 ? 8.393 1.297 14.136 1.00 91.88 103 THR A N 1
ATOM 825 C CA . THR A 1 103 ? 9.466 0.399 14.589 1.00 91.88 103 THR A CA 1
ATOM 826 C C . THR A 1 103 ? 10.498 0.293 13.457 1.00 91.88 103 THR A C 1
ATOM 828 O O . THR A 1 103 ? 10.209 0.774 12.355 1.00 91.88 103 THR A O 1
ATOM 831 N N . PRO A 1 104 ? 11.660 -0.368 13.644 1.00 89.88 104 PRO A N 1
ATOM 832 C CA . PRO A 1 104 ? 12.570 -0.665 12.528 1.00 89.88 104 PRO A CA 1
ATOM 833 C C . PRO A 1 104 ? 11.871 -1.369 11.355 1.00 89.88 104 PRO A C 1
ATOM 835 O O . PRO A 1 104 ? 12.289 -1.278 10.214 1.00 89.88 104 PRO A O 1
ATOM 838 N N . TYR A 1 105 ? 10.752 -2.026 11.636 1.00 92.88 105 TYR A N 1
ATOM 839 C CA . TYR A 1 105 ? 9.946 -2.801 10.716 1.00 92.88 105 TYR A CA 1
ATOM 840 C C . TYR A 1 105 ? 8.502 -2.302 10.777 1.00 92.88 105 TYR A C 1
ATOM 842 O O . TYR A 1 105 ? 7.667 -2.922 11.449 1.00 92.88 105 TYR A O 1
ATOM 850 N N . PRO A 1 106 ? 8.213 -1.139 10.166 1.00 96.12 106 PRO A N 1
ATOM 851 C CA . PRO A 1 106 ? 6.989 -0.404 10.432 1.00 96.12 106 PRO A CA 1
ATOM 852 C C . PRO A 1 106 ? 5.761 -1.233 10.056 1.00 96.12 106 PRO A C 1
ATOM 854 O O . PRO A 1 106 ? 5.813 -2.114 9.185 1.00 96.12 106 PRO A O 1
ATOM 857 N N . ARG A 1 107 ? 4.667 -0.995 10.780 1.00 97.81 107 ARG A N 1
ATOM 858 C CA . ARG A 1 107 ? 3.413 -1.737 10.618 1.00 97.81 107 ARG A CA 1
ATOM 859 C C . ARG A 1 107 ? 2.235 -0.791 10.503 1.00 97.81 107 ARG A C 1
ATOM 861 O O . ARG A 1 107 ? 2.160 0.180 11.257 1.00 97.81 107 ARG A O 1
ATOM 868 N N . LEU A 1 108 ? 1.321 -1.131 9.606 1.00 98.25 108 LEU A N 1
ATOM 869 C CA . LEU A 1 108 ? -0.017 -0.559 9.517 1.00 98.25 108 LEU A CA 1
ATOM 870 C C . LEU A 1 108 ? -1.024 -1.640 9.869 1.00 98.25 108 LEU A C 1
ATOM 872 O O . LEU A 1 108 ? -0.849 -2.794 9.465 1.00 98.25 108 LEU A O 1
ATOM 876 N N . ARG A 1 109 ? -2.074 -1.263 10.594 1.00 98.06 109 ARG A N 1
ATOM 877 C CA . ARG A 1 109 ? -3.249 -2.108 10.802 1.00 98.06 109 ARG A CA 1
ATOM 878 C C . ARG A 1 109 ? -4.521 -1.366 10.453 1.00 98.06 109 ARG A C 1
ATOM 880 O O . ARG A 1 109 ? -4.678 -0.206 10.829 1.00 98.06 109 ARG A O 1
ATOM 887 N N . VAL A 1 110 ? -5.403 -2.069 9.759 1.00 97.44 110 VAL A N 1
ATOM 888 C CA . VAL A 1 110 ? -6.753 -1.635 9.392 1.00 97.44 110 VAL A CA 1
ATOM 889 C C . VAL A 1 110 ? -7.648 -2.849 9.558 1.00 97.44 110 VAL A C 1
ATOM 891 O O . VAL A 1 110 ? -7.359 -3.893 8.975 1.00 97.44 110 VAL A O 1
ATOM 894 N N . TYR A 1 111 ? -8.682 -2.739 10.393 1.00 94.94 111 TYR A N 1
ATOM 895 C CA . TYR A 1 111 ? -9.417 -3.908 10.892 1.00 94.94 111 TYR A CA 1
ATOM 896 C C . TYR A 1 111 ? -8.437 -4.977 11.427 1.00 94.94 111 TYR A C 1
ATOM 898 O O . TYR A 1 111 ? -7.516 -4.645 12.177 1.00 94.94 111 TYR A O 1
ATOM 906 N N . ASP A 1 112 ? -8.590 -6.232 10.998 1.00 95.12 112 ASP A N 1
ATOM 907 C CA . ASP A 1 112 ? -7.699 -7.348 11.339 1.00 95.12 112 ASP A CA 1
ATOM 908 C C . ASP A 1 112 ? -6.524 -7.525 10.355 1.00 95.12 112 ASP A C 1
ATOM 910 O O . ASP A 1 112 ? -5.741 -8.474 10.469 1.00 95.12 112 ASP A O 1
ATOM 914 N N . SER A 1 113 ? -6.386 -6.634 9.369 1.00 97.50 113 SER A N 1
ATOM 915 C CA . SER A 1 113 ? -5.337 -6.691 8.348 1.00 97.50 113 SER A CA 1
ATOM 916 C C . SER A 1 113 ? -4.039 -6.038 8.832 1.00 97.50 113 SER A C 1
ATOM 918 O O . SER A 1 113 ? -4.056 -5.046 9.563 1.00 97.50 113 SER A O 1
ATOM 920 N N . GLU A 1 114 ? -2.890 -6.560 8.394 1.00 98.19 114 GLU A N 1
ATOM 921 C CA . GLU A 1 114 ? -1.563 -6.020 8.725 1.00 98.19 114 GLU A CA 1
ATOM 922 C C . GLU A 1 114 ? -0.719 -5.829 7.459 1.00 98.19 114 GLU A C 1
ATOM 924 O O . GLU A 1 114 ? -0.593 -6.740 6.641 1.00 98.19 114 GLU A O 1
ATOM 929 N N . ILE A 1 115 ? -0.098 -4.657 7.315 1.00 98.56 115 ILE A N 1
ATOM 930 C CA . ILE A 1 115 ? 0.881 -4.356 6.261 1.00 98.56 115 ILE A CA 1
ATOM 931 C C . ILE A 1 115 ? 2.209 -4.028 6.932 1.00 98.56 115 ILE A C 1
ATOM 933 O O . ILE A 1 115 ? 2.246 -3.279 7.911 1.00 98.56 115 ILE A O 1
ATOM 937 N N . THR A 1 116 ? 3.317 -4.56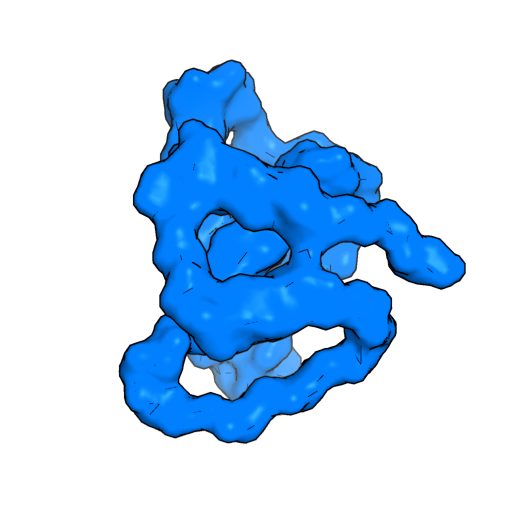5 6.424 1.00 98.31 116 THR A N 1
ATOM 938 C CA . THR A 1 116 ? 4.633 -4.318 7.016 1.00 98.31 116 THR A CA 1
ATOM 939 C C . THR A 1 116 ? 5.753 -4.219 5.987 1.00 98.31 116 THR A C 1
ATOM 941 O O . THR A 1 116 ? 5.706 -4.895 4.966 1.00 98.31 116 THR A O 1
ATOM 944 N N . ALA A 1 117 ? 6.775 -3.405 6.262 1.00 97.88 117 ALA A N 1
ATOM 945 C CA . ALA A 1 117 ? 7.948 -3.253 5.394 1.00 97.88 117 ALA A CA 1
ATOM 946 C C . ALA A 1 117 ? 9.177 -4.000 5.943 1.00 97.88 117 ALA A C 1
ATOM 948 O O . ALA A 1 117 ? 9.453 -3.956 7.148 1.00 97.88 117 ALA A O 1
ATOM 949 N N . ARG A 1 118 ? 9.923 -4.690 5.074 1.00 96.75 118 ARG A N 1
ATOM 950 C CA . ARG A 1 118 ? 11.154 -5.436 5.398 1.00 96.75 118 ARG A CA 1
ATOM 9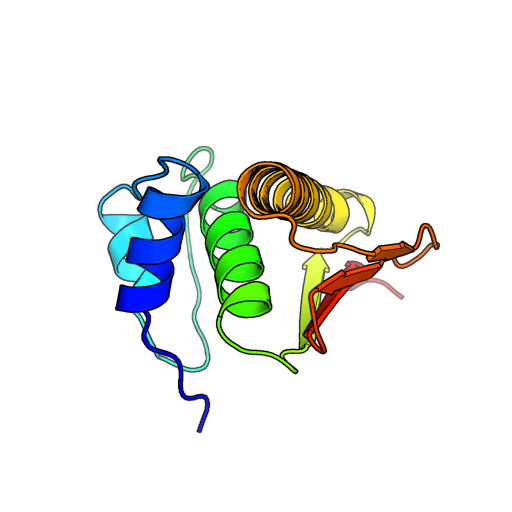51 C C . ARG A 1 118 ? 12.233 -5.213 4.336 1.00 96.75 118 ARG A C 1
ATOM 953 O O . ARG A 1 118 ? 11.923 -5.019 3.163 1.00 96.75 118 ARG A O 1
ATOM 960 N N . SER A 1 119 ? 13.496 -5.312 4.741 1.00 95.31 119 SER A N 1
ATOM 961 C CA . SER A 1 119 ? 14.607 -5.551 3.817 1.00 95.31 119 SER A CA 1
ATOM 962 C C . SER A 1 119 ? 14.704 -7.040 3.476 1.00 95.31 119 SER A C 1
ATOM 964 O O . SER A 1 119 ? 14.409 -7.895 4.311 1.00 95.31 119 SER A O 1
ATOM 966 N N . ALA A 1 120 ? 15.133 -7.354 2.255 1.00 90.94 120 ALA A N 1
ATOM 967 C CA . ALA A 1 120 ? 15.516 -8.711 1.859 1.00 90.94 120 ALA A CA 1
ATOM 968 C C . ALA A 1 120 ? 16.917 -9.091 2.372 1.00 90.94 120 ALA A C 1
ATOM 970 O O . ALA A 1 120 ? 17.235 -10.272 2.495 1.00 90.94 120 ALA A O 1
ATOM 971 N N . TYR A 1 121 ? 17.752 -8.088 2.657 1.00 80.44 121 TYR A N 1
ATOM 972 C CA . TYR A 1 121 ? 19.066 -8.275 3.260 1.00 80.44 121 TYR A CA 1
ATOM 973 C C . TYR A 1 121 ? 18.938 -8.528 4.773 1.00 80.44 121 TYR A C 1
ATOM 975 O O . TYR A 1 121 ? 18.084 -7.909 5.421 1.00 80.44 121 TYR A O 1
ATOM 983 N N . ARG A 1 122 ? 19.755 -9.457 5.293 1.00 57.56 122 ARG A N 1
ATOM 984 C CA . ARG A 1 122 ? 19.833 -9.823 6.720 1.00 57.56 122 ARG A CA 1
ATOM 985 C C . ARG A 1 122 ? 20.500 -8.739 7.553 1.00 57.56 122 ARG A C 1
ATOM 987 O O . ARG A 1 122 ? 21.509 -8.180 7.074 1.00 57.56 122 ARG A O 1
#

Foldseek 3Di:
DDDDQLVQLQVCCCVQPVDHADPVLSVVSRDPPPDDDDPDDPPNCPLPSVLSSVLSCQAVPAQAEEEQEDQDQVVSVSSVVSNVVSNVSNCVVPVFDWDWDDDSWIWIHGHNYIYTYDYPPD

Secondary structure (DSSP, 8-state):
-----HHHHHHHHHHHH-----HHHHHHHH---SS------TTS-HHHHHHHHHHHHHHHSTT-EEEEEESSHHHHHHHHHHHHHHHHHHHHHH----EEE-SSS-EEEETTEEEEEEES--

Sequence (122 aa):
MWRYSPEQLLQAAERWWGWTPHPAQREWMLDTHPVKVAACGRRWGKTESLAVETAALAILYPGVRQVIVAPTLDQARILFERTHELLLAWAGATGGQVQYRATPYPRLRVYDSEITARSAYR